Protein AF-A0A0J1HJQ4-F1 (afdb_monomer_lite)

Organism: Bacillus anthracis (NCBI:txid1392)

pLDDT: mean 76.95, std 11.11, range [44.56, 94.12]

Foldseek 3Di:
DDPDDDDDDDDPVVVVVLVQVQVQQVHDSVRVVVCVVVVHDGDDGDDDDPPPPPQDPVNLVVLVVLVVCVVDCAPDNVDPPVSVVSNVVSCVVNVVPD

Radius of gyration: 20.21 Å; chains: 1; bounding box: 55×32×47 Å

Sequence (98 aa):
MVKKSVKFYVSEKEMERLKVLAEMRFMTIPGYVKLTALGVQVRQPKEIFLNDLNLEEEDKSVLKEILERKQGNGYISYDRGFNERLEQLAIRLLGEEE

Structure (mmCIF, N/CA/C/O backbone):
data_AF-A0A0J1HJQ4-F1
#
_entry.id   AF-A0A0J1HJQ4-F1
#
loop_
_atom_site.group_PDB
_atom_site.id
_atom_site.type_symbol
_atom_site.label_atom_id
_atom_site.label_alt_id
_atom_site.label_comp_id
_atom_site.label_asym_id
_atom_site.label_entity_id
_atom_site.label_seq_id
_atom_site.pdbx_PDB_ins_code
_atom_site.Cartn_x
_atom_site.Cartn_y
_atom_site.Cartn_z
_atom_site.occupancy
_atom_site.B_iso_or_equiv
_atom_site.auth_seq_id
_atom_site.auth_comp_id
_atom_site.auth_asym_id
_atom_site.auth_atom_id
_atom_site.pdbx_PDB_model_num
ATOM 1 N N . MET A 1 1 ? 32.118 -12.561 -21.028 1.00 48.97 1 MET A N 1
ATOM 2 C CA . MET A 1 1 ? 30.709 -12.142 -21.219 1.00 48.97 1 MET A CA 1
ATOM 3 C C . MET A 1 1 ? 30.586 -10.659 -20.901 1.00 48.97 1 MET A C 1
ATOM 5 O O . MET A 1 1 ? 30.899 -10.273 -19.783 1.00 48.97 1 MET A O 1
ATOM 9 N N . VAL A 1 2 ? 30.178 -9.826 -21.861 1.00 59.28 2 VAL A N 1
ATOM 10 C CA . VAL A 1 2 ? 29.947 -8.391 -21.616 1.00 59.28 2 VAL A CA 1
ATOM 11 C C . VAL A 1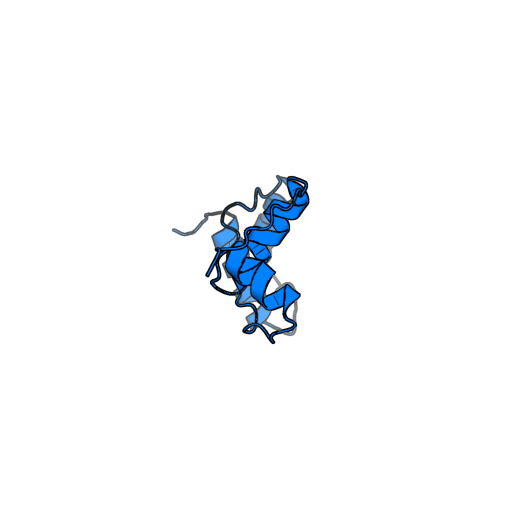 2 ? 28.652 -8.243 -20.816 1.00 59.28 2 VAL A C 1
ATOM 13 O O . VAL A 1 2 ? 27.602 -8.711 -21.258 1.00 59.28 2 VAL A O 1
ATOM 16 N N . LYS A 1 3 ? 28.715 -7.626 -19.630 1.00 70.44 3 LYS A N 1
ATOM 17 C CA . LYS A 1 3 ? 27.522 -7.295 -18.839 1.00 70.44 3 LYS A CA 1
ATOM 18 C C . LYS A 1 3 ? 26.719 -6.235 -19.601 1.00 70.44 3 LYS A C 1
ATOM 20 O O . LYS A 1 3 ? 27.070 -5.060 -19.577 1.00 70.44 3 LYS A O 1
ATOM 25 N N . LYS A 1 4 ? 25.661 -6.650 -20.305 1.00 80.62 4 LYS A N 1
ATOM 26 C CA . LYS A 1 4 ? 24.710 -5.722 -20.931 1.00 80.62 4 LYS A CA 1
ATOM 27 C C . LYS A 1 4 ? 23.912 -5.024 -19.826 1.00 80.62 4 LYS A C 1
ATOM 29 O O . LYS A 1 4 ? 23.318 -5.696 -18.987 1.00 80.62 4 LYS A O 1
ATOM 34 N N . SER A 1 5 ? 23.926 -3.694 -19.822 1.00 82.12 5 SER A N 1
ATOM 35 C CA . SER A 1 5 ? 23.098 -2.866 -18.942 1.00 82.12 5 SER A CA 1
ATOM 36 C C . SER A 1 5 ? 22.064 -2.124 -19.782 1.00 82.12 5 SER A C 1
ATOM 38 O O . SER A 1 5 ? 22.353 -1.714 -20.905 1.00 82.12 5 SER A O 1
ATOM 40 N N . VAL A 1 6 ? 20.849 -1.995 -19.255 1.00 83.06 6 VAL A N 1
ATOM 41 C CA . VAL A 1 6 ? 19.743 -1.267 -19.886 1.00 83.06 6 VAL A CA 1
ATOM 42 C C . VAL A 1 6 ? 19.337 -0.161 -18.925 1.00 83.06 6 VAL A C 1
ATOM 44 O O . VAL A 1 6 ? 19.165 -0.420 -17.733 1.00 83.06 6 VAL A O 1
ATOM 47 N N . LYS A 1 7 ? 19.233 1.069 -19.428 1.00 87.69 7 LYS A N 1
ATOM 48 C CA . LYS A 1 7 ? 18.778 2.228 -18.657 1.00 87.69 7 LYS A CA 1
ATOM 49 C C . LYS A 1 7 ? 17.335 2.528 -19.042 1.00 87.69 7 LYS A C 1
ATOM 51 O O . LYS A 1 7 ? 17.037 2.625 -20.229 1.00 87.69 7 LYS A O 1
ATOM 56 N N . PHE A 1 8 ? 16.471 2.671 -18.045 1.00 85.69 8 PHE A N 1
ATOM 57 C CA . PHE A 1 8 ? 15.084 3.084 -18.225 1.00 85.69 8 PHE A CA 1
ATOM 58 C C . PHE A 1 8 ? 14.921 4.510 -17.713 1.00 85.69 8 PHE A C 1
ATOM 60 O O . PHE A 1 8 ? 15.496 4.865 -16.685 1.00 85.69 8 PHE A O 1
ATOM 67 N N . TYR A 1 9 ? 14.130 5.298 -18.430 1.00 89.31 9 TYR A N 1
ATOM 68 C CA . TYR A 1 9 ? 13.666 6.600 -17.975 1.00 89.31 9 TYR A CA 1
ATOM 69 C C . TYR A 1 9 ? 12.214 6.426 -17.548 1.00 89.31 9 TYR A C 1
ATOM 71 O O . TYR A 1 9 ? 11.399 5.938 -18.325 1.00 89.31 9 TYR A O 1
ATOM 79 N N . VAL A 1 10 ? 11.929 6.766 -16.299 1.00 89.25 10 VAL A N 1
ATOM 80 C CA . VAL A 1 10 ? 10.608 6.663 -15.675 1.00 89.25 10 VAL A CA 1
ATOM 81 C C . VAL A 1 10 ? 10.336 7.961 -14.937 1.00 89.25 10 VAL A C 1
ATOM 83 O O . VAL A 1 10 ? 11.261 8.580 -14.407 1.00 89.25 10 VAL A O 1
ATOM 86 N N . SER A 1 11 ? 9.076 8.377 -14.920 1.00 94.12 11 SER A N 1
ATOM 87 C CA . SER A 1 11 ? 8.624 9.494 -14.092 1.00 94.12 11 SER A CA 1
ATOM 88 C C . SER A 1 11 ? 8.706 9.149 -12.600 1.00 94.12 11 SER A C 1
ATOM 90 O O . SER A 1 11 ? 8.759 7.977 -12.218 1.00 94.12 11 SER A O 1
ATOM 92 N N . GLU A 1 12 ? 8.678 10.164 -11.735 1.00 90.00 12 GLU A N 1
ATOM 93 C CA . GLU A 1 12 ? 8.712 9.975 -10.275 1.00 90.00 12 GLU A CA 1
ATOM 94 C C . GLU A 1 12 ? 7.554 9.093 -9.789 1.00 90.00 12 GLU A C 1
ATOM 96 O O . GLU A 1 12 ? 7.770 8.104 -9.089 1.00 90.00 12 GLU A O 1
ATOM 101 N N . LYS A 1 13 ? 6.341 9.360 -10.285 1.00 87.56 13 LYS A N 1
ATOM 102 C CA . LYS A 1 13 ? 5.137 8.577 -9.974 1.00 87.56 13 LYS A CA 1
ATOM 103 C C . LYS A 1 13 ? 5.251 7.109 -10.400 1.00 87.56 13 LYS A C 1
ATOM 105 O O . LYS A 1 13 ? 4.741 6.213 -9.729 1.00 87.56 13 LYS A O 1
ATOM 110 N N . GLU A 1 14 ? 5.894 6.833 -11.532 1.00 87.12 14 GLU A N 1
ATOM 111 C CA . GLU A 1 14 ? 6.141 5.459 -11.987 1.00 87.12 14 GLU A CA 1
ATOM 112 C C . GLU A 1 14 ? 7.204 4.764 -11.135 1.00 87.12 14 GLU A C 1
ATOM 114 O O . GLU A 1 14 ? 7.070 3.575 -10.836 1.00 87.12 14 GLU A O 1
ATOM 119 N N . MET A 1 15 ? 8.229 5.500 -10.701 1.00 89.31 15 MET A N 1
ATOM 120 C CA . MET A 1 15 ? 9.264 4.987 -9.809 1.00 89.31 15 MET A CA 1
ATOM 121 C C . MET A 1 15 ? 8.695 4.614 -8.434 1.00 89.31 15 MET A C 1
ATOM 123 O O . MET A 1 15 ? 9.034 3.558 -7.901 1.00 89.31 15 MET A O 1
ATOM 127 N N . GLU A 1 16 ? 7.799 5.423 -7.872 1.00 88.81 16 GLU A N 1
ATOM 128 C CA . GLU A 1 16 ? 7.094 5.113 -6.620 1.00 88.81 16 GLU A CA 1
ATOM 129 C C . GLU A 1 16 ? 6.237 3.854 -6.742 1.00 88.81 16 GLU A C 1
ATOM 131 O O . GLU A 1 16 ? 6.343 2.940 -5.924 1.00 88.81 16 GLU A O 1
ATOM 136 N N . ARG A 1 17 ? 5.455 3.741 -7.821 1.00 88.12 17 ARG A N 1
ATOM 137 C CA . ARG A 1 17 ? 4.676 2.527 -8.106 1.00 88.12 17 ARG A CA 1
ATOM 138 C C . ARG A 1 17 ? 5.570 1.293 -8.213 1.00 88.12 17 ARG A C 1
ATOM 140 O O . ARG A 1 17 ? 5.223 0.234 -7.694 1.00 88.12 17 ARG A O 1
ATOM 147 N N . LEU A 1 18 ? 6.726 1.414 -8.866 1.00 89.06 18 LEU A N 1
ATOM 148 C CA . LEU A 1 18 ? 7.700 0.327 -8.979 1.00 89.06 18 LEU A CA 1
ATOM 149 C C . LEU A 1 18 ? 8.304 -0.067 -7.629 1.00 89.06 18 LEU A C 1
ATOM 151 O O . LEU A 1 18 ? 8.488 -1.262 -7.397 1.00 89.06 18 LEU A O 1
ATOM 155 N N . LYS A 1 19 ? 8.587 0.900 -6.747 1.00 88.94 19 LYS A N 1
ATOM 156 C CA . LYS A 1 19 ? 9.047 0.635 -5.374 1.00 88.94 19 LYS A CA 1
ATOM 157 C C . LYS A 1 19 ? 8.026 -0.207 -4.617 1.00 88.94 19 LYS A C 1
ATOM 159 O O . LYS A 1 19 ? 8.367 -1.306 -4.192 1.00 88.94 19 LYS A O 1
ATOM 164 N N . VAL A 1 20 ? 6.770 0.239 -4.580 1.00 86.69 20 VAL A N 1
ATOM 165 C CA . VAL A 1 20 ? 5.660 -0.473 -3.925 1.00 86.69 20 VAL A CA 1
ATOM 166 C C . VAL A 1 20 ? 5.532 -1.899 -4.465 1.00 86.69 20 VAL A C 1
ATOM 168 O O . VAL A 1 20 ? 5.527 -2.866 -3.709 1.00 86.69 20 VAL A O 1
ATOM 171 N N . LEU A 1 21 ? 5.500 -2.068 -5.790 1.00 86.62 21 LEU A N 1
ATOM 172 C CA . LEU A 1 21 ? 5.342 -3.387 -6.410 1.00 86.62 21 LEU A CA 1
ATOM 173 C C . LEU A 1 21 ? 6.503 -4.346 -6.117 1.00 86.62 21 LEU A C 1
ATOM 175 O O . LEU A 1 21 ? 6.276 -5.559 -6.023 1.00 86.62 21 LEU A O 1
ATOM 179 N N . ALA A 1 22 ? 7.724 -3.821 -6.009 1.00 87.62 22 ALA A N 1
ATOM 180 C CA . ALA A 1 22 ? 8.910 -4.592 -5.666 1.00 87.62 22 ALA A CA 1
ATOM 181 C C . ALA A 1 22 ? 8.923 -4.964 -4.172 1.00 87.62 22 ALA A C 1
ATOM 183 O O . ALA A 1 22 ? 9.178 -6.124 -3.837 1.00 87.62 22 ALA A O 1
ATOM 184 N N . GLU A 1 23 ? 8.562 -4.028 -3.292 1.00 86.25 23 GLU A N 1
ATOM 185 C CA . GLU A 1 23 ? 8.445 -4.231 -1.843 1.00 86.25 23 GLU A CA 1
ATOM 186 C C . GLU A 1 23 ? 7.388 -5.275 -1.491 1.00 86.25 23 GLU A C 1
ATOM 188 O O . GLU A 1 23 ? 7.691 -6.213 -0.754 1.00 86.25 23 GLU A O 1
ATOM 193 N N . MET A 1 24 ? 6.204 -5.217 -2.117 1.00 82.56 24 MET A N 1
ATOM 194 C CA . MET A 1 24 ? 5.146 -6.232 -1.962 1.00 82.56 24 MET A CA 1
ATOM 195 C C . MET A 1 24 ? 5.637 -7.660 -2.224 1.00 82.56 24 MET A C 1
ATOM 197 O O . MET A 1 24 ? 5.047 -8.633 -1.754 1.00 82.56 24 MET A O 1
ATOM 201 N N . ARG A 1 25 ? 6.705 -7.809 -3.011 1.00 83.56 25 ARG A N 1
ATOM 202 C CA . ARG A 1 25 ? 7.269 -9.097 -3.426 1.00 83.56 25 ARG A CA 1
ATOM 203 C C . ARG A 1 25 ? 8.605 -9.404 -2.753 1.00 83.56 25 ARG A C 1
ATOM 205 O O . ARG A 1 25 ? 9.194 -10.439 -3.064 1.00 83.56 25 ARG A O 1
ATOM 212 N N . PHE A 1 26 ? 9.061 -8.562 -1.820 1.00 82.44 26 PHE A N 1
ATOM 213 C CA . PHE A 1 26 ? 10.369 -8.647 -1.157 1.00 82.44 26 PHE A CA 1
ATOM 214 C C . PHE A 1 26 ? 11.523 -8.703 -2.164 1.00 82.44 26 PHE A C 1
ATOM 216 O O . PHE A 1 26 ? 12.435 -9.526 -2.060 1.00 82.44 26 PHE A O 1
ATOM 223 N N . MET A 1 27 ? 11.456 -7.853 -3.186 1.00 86.06 27 MET A N 1
ATOM 224 C CA . MET A 1 27 ? 12.438 -7.784 -4.262 1.00 86.06 27 MET A CA 1
ATOM 225 C C . MET A 1 27 ? 12.998 -6.374 -4.413 1.00 86.06 27 MET A C 1
ATOM 227 O O . MET A 1 27 ? 12.369 -5.388 -4.051 1.00 86.06 27 MET A O 1
ATOM 231 N N . THR A 1 28 ? 14.175 -6.269 -5.028 1.00 89.69 28 THR A N 1
ATOM 232 C CA . THR A 1 28 ? 14.686 -4.982 -5.510 1.00 89.69 28 THR A CA 1
ATOM 233 C C . THR A 1 28 ? 13.983 -4.584 -6.810 1.00 89.69 28 THR A C 1
ATOM 235 O O . THR A 1 28 ? 13.585 -5.455 -7.588 1.00 89.69 28 THR A O 1
ATOM 238 N N . ILE A 1 29 ? 13.890 -3.280 -7.099 1.00 89.25 29 ILE A N 1
ATOM 239 C CA . ILE A 1 29 ? 13.288 -2.775 -8.349 1.00 89.25 29 ILE A CA 1
ATOM 240 C C . ILE A 1 29 ? 13.908 -3.442 -9.592 1.00 89.25 29 ILE A C 1
ATOM 242 O O . ILE A 1 29 ? 13.151 -3.966 -10.411 1.00 89.25 29 ILE A O 1
ATOM 246 N N . PRO A 1 30 ? 15.251 -3.538 -9.745 1.00 89.75 30 PRO A N 1
ATOM 247 C CA . PRO A 1 30 ? 15.832 -4.200 -10.914 1.00 89.75 30 PRO A CA 1
ATOM 248 C C . PRO A 1 30 ? 15.477 -5.689 -10.998 1.00 89.75 30 PRO A C 1
ATOM 250 O O . PRO A 1 30 ? 15.284 -6.215 -12.093 1.00 89.75 30 PRO A O 1
ATOM 253 N N . GLY A 1 31 ? 15.376 -6.374 -9.853 1.00 88.44 31 GLY A N 1
ATOM 254 C CA . GLY A 1 31 ? 14.974 -7.778 -9.793 1.00 88.44 31 GLY A CA 1
ATOM 255 C C . GLY A 1 31 ? 13.525 -7.975 -10.229 1.00 88.44 31 GLY A C 1
ATOM 256 O O . GLY A 1 31 ? 13.247 -8.831 -11.068 1.00 88.44 31 GLY A O 1
ATOM 257 N N . TYR A 1 32 ? 12.623 -7.140 -9.713 1.00 88.88 32 TYR A N 1
ATOM 258 C CA . TYR A 1 32 ? 11.209 -7.150 -10.070 1.00 88.88 32 TYR A CA 1
ATOM 259 C C . TYR A 1 32 ? 10.997 -6.866 -11.563 1.00 88.88 32 TYR A C 1
ATOM 261 O O . TYR A 1 32 ? 10.342 -7.650 -12.250 1.00 88.88 32 TYR A O 1
ATOM 269 N N . VAL A 1 33 ? 11.616 -5.805 -12.095 1.00 88.94 33 VAL A N 1
ATOM 270 C CA . VAL A 1 33 ? 11.521 -5.435 -13.519 1.00 88.94 33 VAL A CA 1
ATOM 271 C C . VAL A 1 33 ? 12.055 -6.552 -14.412 1.00 88.94 33 VAL A C 1
ATOM 273 O O . VAL A 1 33 ? 11.413 -6.911 -15.396 1.00 88.94 33 VAL A O 1
ATOM 276 N N . LYS A 1 34 ? 13.195 -7.157 -14.052 1.00 88.69 34 LYS A N 1
ATOM 277 C CA . LYS A 1 34 ? 13.784 -8.257 -14.822 1.00 88.69 34 LYS A CA 1
ATOM 278 C C . LYS A 1 34 ? 12.868 -9.479 -14.876 1.00 88.69 34 LYS A C 1
ATOM 280 O O . LYS A 1 34 ? 12.673 -10.025 -15.955 1.00 88.69 34 LYS A O 1
ATOM 285 N N . LEU A 1 35 ? 12.323 -9.923 -13.742 1.00 87.38 35 LEU A N 1
ATOM 286 C CA . LEU A 1 35 ? 11.436 -11.093 -13.715 1.00 87.38 35 LEU A CA 1
ATOM 287 C C . LEU A 1 35 ? 10.122 -10.833 -14.453 1.00 87.38 35 LEU A C 1
ATOM 289 O O . LEU A 1 35 ? 9.666 -11.697 -15.198 1.00 87.38 35 LEU A O 1
ATOM 293 N N . THR A 1 36 ? 9.571 -9.628 -14.298 1.00 84.94 36 THR A N 1
ATOM 294 C CA . THR A 1 36 ? 8.345 -9.208 -14.985 1.00 84.94 36 THR A CA 1
ATOM 295 C C . THR A 1 36 ? 8.549 -9.176 -16.500 1.00 84.94 36 THR A C 1
ATOM 297 O O . THR A 1 36 ? 7.743 -9.733 -17.237 1.00 84.94 36 THR A O 1
ATOM 300 N N . ALA A 1 37 ? 9.663 -8.610 -16.978 1.00 85.38 37 ALA A N 1
ATOM 301 C CA . ALA A 1 37 ? 9.997 -8.574 -18.404 1.00 85.38 37 ALA A CA 1
ATOM 302 C C . ALA A 1 37 ? 10.231 -9.970 -19.010 1.00 85.38 37 ALA A C 1
ATOM 304 O O . ALA A 1 37 ? 10.009 -10.172 -20.199 1.00 85.38 37 ALA A O 1
ATOM 305 N N . LEU A 1 38 ? 10.672 -10.933 -18.196 1.00 86.44 38 LEU A N 1
ATOM 306 C CA . LEU A 1 38 ? 10.849 -12.330 -18.598 1.00 86.44 38 LEU A CA 1
ATOM 307 C C . LEU A 1 38 ? 9.554 -13.158 -18.505 1.00 86.44 38 LEU A C 1
ATOM 309 O O . LEU A 1 38 ? 9.589 -14.349 -18.802 1.00 86.44 38 LEU A O 1
ATOM 313 N N . GLY A 1 39 ? 8.433 -12.565 -18.075 1.00 81.25 39 GLY A N 1
ATOM 314 C CA . GLY A 1 39 ? 7.159 -13.269 -17.903 1.00 81.25 39 GLY A CA 1
ATOM 315 C C . GLY A 1 39 ? 7.181 -14.330 -16.798 1.00 81.25 39 GLY A C 1
ATOM 316 O O . GLY A 1 39 ? 6.338 -15.224 -16.785 1.00 81.25 39 GLY A O 1
ATOM 317 N N . VAL A 1 40 ? 8.150 -14.267 -15.879 1.00 82.81 40 VAL A N 1
ATOM 318 C CA . VAL A 1 40 ? 8.258 -15.229 -14.778 1.00 82.81 40 VAL A CA 1
ATOM 319 C C . VAL A 1 40 ? 7.155 -14.940 -13.770 1.00 82.81 40 VAL A C 1
ATOM 321 O O . VAL A 1 40 ? 6.993 -13.801 -13.332 1.00 82.81 40 VAL A O 1
ATOM 324 N N . GLN A 1 41 ? 6.421 -15.978 -13.364 1.00 71.94 41 GLN A N 1
ATOM 325 C CA . GLN A 1 41 ? 5.409 -15.859 -12.322 1.00 71.94 41 GLN A CA 1
ATOM 326 C C . GLN A 1 41 ? 6.083 -15.459 -11.005 1.00 71.94 41 GLN A C 1
ATOM 328 O O . GLN A 1 41 ? 6.760 -16.256 -10.351 1.00 71.94 41 GLN A O 1
ATOM 333 N N . VAL A 1 42 ? 5.944 -14.187 -10.641 1.00 70.19 42 VAL A N 1
ATOM 334 C CA . VAL A 1 42 ? 6.512 -13.660 -9.402 1.00 70.19 42 VAL A CA 1
ATOM 335 C C . VAL A 1 42 ? 5.663 -14.137 -8.224 1.00 70.19 42 VAL A C 1
ATOM 337 O O . VAL A 1 42 ? 4.461 -14.371 -8.367 1.00 70.19 42 VAL A O 1
ATOM 340 N N . ARG A 1 43 ? 6.295 -14.302 -7.055 1.00 70.00 43 ARG A N 1
ATOM 341 C CA . ARG A 1 43 ? 5.614 -14.664 -5.803 1.00 70.00 43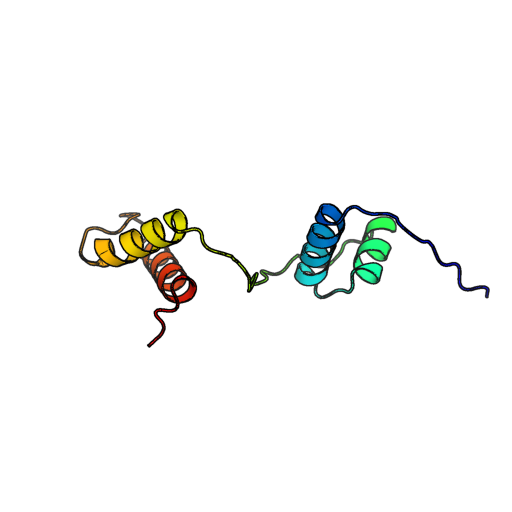 ARG A CA 1
ATOM 342 C C . ARG A 1 43 ? 4.391 -13.774 -5.567 1.00 70.00 43 ARG A C 1
ATOM 344 O O . ARG A 1 43 ? 4.377 -12.610 -5.976 1.00 70.00 43 ARG A O 1
ATOM 351 N N . GLN A 1 44 ? 3.389 -14.334 -4.888 1.00 73.31 44 GLN A N 1
ATOM 352 C CA . GLN A 1 44 ? 2.202 -13.579 -4.508 1.00 73.31 44 GLN A CA 1
ATOM 353 C C . GLN A 1 44 ? 2.605 -12.333 -3.704 1.00 73.31 44 GLN A C 1
ATOM 355 O O . GLN A 1 44 ? 3.517 -12.421 -2.871 1.00 73.31 44 GLN A O 1
ATOM 360 N N . PRO A 1 45 ? 1.970 -11.181 -3.975 1.00 73.94 45 PRO A N 1
ATOM 361 C CA . PRO A 1 45 ? 2.192 -9.982 -3.189 1.00 73.94 45 PRO A CA 1
ATOM 362 C C . PRO A 1 45 ? 1.799 -10.261 -1.737 1.00 73.94 45 PRO A C 1
ATOM 364 O O . PRO A 1 45 ? 0.751 -10.856 -1.488 1.00 73.94 45 PRO A O 1
ATOM 367 N N . LYS A 1 46 ? 2.636 -9.850 -0.787 1.00 72.69 46 LYS A N 1
ATOM 368 C CA . LYS A 1 46 ? 2.230 -9.782 0.617 1.00 72.69 46 LYS A CA 1
ATOM 369 C C . LYS A 1 46 ? 1.740 -8.377 0.930 1.00 72.69 46 LYS A C 1
ATOM 371 O O . LYS A 1 46 ? 2.126 -7.417 0.262 1.00 72.69 46 LYS A O 1
ATOM 376 N N . GLU A 1 47 ? 0.910 -8.284 1.958 1.00 71.38 47 GLU A N 1
ATOM 377 C CA . GLU A 1 47 ? 0.552 -7.009 2.565 1.00 71.38 47 GLU A CA 1
ATOM 378 C C . GLU A 1 47 ? 1.828 -6.293 3.014 1.00 71.38 47 GLU A C 1
ATOM 380 O O . GLU A 1 47 ? 2.686 -6.878 3.683 1.00 71.38 47 GLU A O 1
ATOM 385 N N . ILE A 1 48 ? 1.967 -5.041 2.586 1.00 65.81 48 ILE A N 1
ATOM 386 C CA . ILE A 1 48 ? 3.011 -4.136 3.053 1.00 65.81 48 ILE A CA 1
ATOM 387 C C . ILE A 1 48 ? 2.338 -2.969 3.756 1.00 65.81 48 ILE A C 1
ATOM 389 O O . ILE A 1 48 ? 1.296 -2.483 3.314 1.00 65.81 48 ILE A O 1
ATOM 393 N N . PHE A 1 49 ? 2.940 -2.534 4.855 1.00 61.09 49 PHE A N 1
ATOM 394 C CA . PHE A 1 49 ? 2.515 -1.343 5.569 1.00 61.09 49 PHE A CA 1
ATOM 395 C C . PHE A 1 49 ? 3.217 -0.149 4.929 1.00 61.09 49 PHE A C 1
ATOM 397 O O . PHE A 1 49 ? 4.444 -0.055 4.954 1.00 61.09 49 PHE A O 1
ATOM 404 N N . LEU A 1 50 ? 2.441 0.730 4.298 1.00 62.94 50 LEU A N 1
ATOM 405 C CA . LEU A 1 50 ? 2.946 2.014 3.829 1.00 62.94 50 LEU A CA 1
ATOM 406 C C . LEU A 1 50 ? 3.068 2.910 5.064 1.00 62.94 50 LEU A C 1
ATOM 408 O O . LEU A 1 50 ? 2.071 3.440 5.542 1.00 62.94 50 LEU A O 1
ATOM 412 N N . ASN A 1 51 ? 4.281 3.013 5.609 1.00 56.09 51 ASN A N 1
ATOM 413 C CA . ASN A 1 51 ? 4.550 3.750 6.849 1.00 56.09 51 ASN A CA 1
ATOM 414 C C . ASN A 1 51 ? 4.264 5.262 6.745 1.00 56.09 51 ASN A C 1
ATOM 416 O O . ASN A 1 51 ? 4.137 5.910 7.776 1.00 56.09 51 ASN A O 1
ATOM 420 N N . ASP A 1 52 ? 4.102 5.797 5.529 1.00 58.91 52 ASP A N 1
ATOM 421 C CA . ASP A 1 52 ? 3.874 7.222 5.261 1.00 58.91 52 ASP A CA 1
ATOM 422 C C . ASP A 1 52 ? 2.491 7.484 4.640 1.00 58.91 52 ASP A C 1
ATOM 424 O O . ASP A 1 52 ? 2.350 8.220 3.660 1.00 58.91 52 ASP A O 1
ATOM 428 N N . LEU A 1 53 ? 1.436 6.870 5.183 1.00 61.53 53 LEU A N 1
ATOM 429 C CA . LEU A 1 53 ? 0.089 7.383 4.939 1.00 61.53 53 LEU A CA 1
ATOM 430 C C . LEU A 1 53 ? -0.034 8.732 5.660 1.00 61.53 53 LEU A C 1
ATOM 432 O O . LEU A 1 53 ? -0.336 8.789 6.850 1.00 61.53 53 LEU A O 1
ATOM 436 N N . ASN A 1 54 ? 0.223 9.825 4.937 1.00 63.38 54 ASN A N 1
ATOM 437 C CA . ASN A 1 54 ? -0.169 11.164 5.369 1.00 63.38 54 ASN A CA 1
ATOM 438 C C . ASN A 1 54 ? -1.696 11.225 5.372 1.00 63.38 54 ASN A C 1
ATOM 440 O O . ASN A 1 54 ? -2.308 11.578 4.370 1.00 63.38 54 ASN A O 1
ATOM 444 N N . LEU A 1 55 ? -2.294 10.826 6.492 1.00 71.44 55 LEU A N 1
ATOM 445 C CA . LEU A 1 55 ? -3.727 10.948 6.715 1.00 71.44 55 LEU A CA 1
ATOM 446 C C . LEU A 1 55 ? -4.091 12.430 6.691 1.00 71.44 55 LEU A C 1
ATOM 448 O O . LEU A 1 55 ? -3.564 13.216 7.495 1.00 71.44 55 LEU A O 1
ATOM 452 N N . GLU A 1 56 ? -4.987 12.797 5.784 1.00 79.19 56 GLU A N 1
ATOM 453 C CA . GLU A 1 56 ? -5.559 14.135 5.746 1.00 79.19 56 GLU A CA 1
ATOM 454 C C . GLU A 1 56 ? -6.438 14.357 6.991 1.00 79.19 56 GLU A C 1
ATOM 456 O O . GLU A 1 56 ? -6.762 13.429 7.741 1.00 79.19 56 GLU A O 1
ATOM 461 N N . GLU A 1 57 ? -6.806 15.608 7.276 1.00 74.94 57 GLU A N 1
ATOM 462 C CA . GLU A 1 57 ? -7.658 15.902 8.439 1.00 74.94 57 GLU A CA 1
ATOM 463 C C . GLU A 1 57 ? -9.032 15.225 8.333 1.00 74.94 57 GLU A C 1
ATOM 465 O O . GLU A 1 57 ? -9.579 14.778 9.343 1.00 74.94 57 GLU A O 1
ATOM 470 N N . GLU A 1 58 ? -9.544 15.078 7.109 1.00 78.12 58 GLU A N 1
ATOM 471 C CA . GLU A 1 58 ? -10.780 14.351 6.813 1.00 78.12 58 GLU A CA 1
ATOM 472 C C . GLU A 1 58 ? -10.653 12.862 7.170 1.00 78.12 58 GLU A C 1
ATOM 474 O O . GLU A 1 58 ? -11.521 12.320 7.858 1.00 78.12 58 GLU A O 1
ATOM 479 N N . ASP A 1 59 ? -9.533 12.222 6.816 1.00 78.94 59 ASP A N 1
ATOM 480 C CA . ASP A 1 59 ? -9.268 10.822 7.163 1.00 78.94 59 ASP A CA 1
ATOM 481 C C . ASP A 1 59 ? -9.223 10.631 8.684 1.00 78.94 59 ASP A C 1
ATOM 483 O O . ASP A 1 59 ? -9.846 9.722 9.235 1.00 78.94 59 ASP A O 1
ATOM 487 N N . LYS A 1 60 ? -8.533 11.530 9.397 1.00 79.62 60 LYS A N 1
ATOM 488 C CA . LYS A 1 60 ? -8.455 11.501 10.867 1.00 79.62 60 LYS A CA 1
ATOM 489 C C . LYS A 1 60 ? -9.819 11.714 11.518 1.00 79.62 60 LYS A C 1
ATOM 491 O O . LYS A 1 60 ? -10.089 11.104 12.550 1.00 79.62 60 LYS A O 1
ATOM 496 N N . SER A 1 61 ? -10.673 12.556 10.935 1.00 81.88 61 SER A N 1
ATOM 497 C CA . SER A 1 61 ? -12.045 12.770 11.409 1.00 81.88 61 SER A CA 1
ATOM 498 C C . SER A 1 61 ? -12.865 11.486 11.328 1.00 81.88 61 SER A C 1
ATOM 500 O O . SER A 1 61 ? -13.518 11.115 12.301 1.00 81.88 61 SER A O 1
ATOM 502 N N . VAL A 1 62 ? -12.788 10.771 10.203 1.00 82.50 62 VAL A N 1
ATOM 503 C CA . VAL A 1 62 ? -13.494 9.495 10.025 1.00 82.50 62 VAL A CA 1
ATOM 504 C C . VAL A 1 62 ? -12.973 8.441 11.000 1.00 82.50 62 VAL A C 1
ATOM 506 O O . VAL A 1 62 ? -13.763 7.736 11.623 1.00 82.50 62 VAL A O 1
ATOM 509 N N . LEU A 1 63 ? -11.654 8.342 11.190 1.00 82.56 63 LEU A N 1
ATOM 510 C CA . LEU A 1 63 ? -11.074 7.396 12.150 1.00 82.56 63 LEU A CA 1
ATOM 511 C C . LEU A 1 63 ? -11.509 7.692 13.594 1.00 82.56 63 LEU A C 1
ATOM 513 O O . LEU A 1 63 ? -11.786 6.762 14.347 1.00 82.56 63 LEU A O 1
ATOM 517 N N . LYS A 1 64 ? -11.633 8.968 13.976 1.00 81.88 64 LYS A N 1
ATOM 518 C CA . LYS A 1 64 ? -12.152 9.361 15.296 1.00 81.88 64 LYS A CA 1
ATOM 519 C C . LYS A 1 64 ? -13.627 9.030 15.456 1.00 81.88 64 LYS A C 1
ATOM 521 O O . LYS A 1 64 ? -14.009 8.449 16.466 1.00 81.88 64 LYS A O 1
ATOM 526 N N . GLU A 1 65 ? -14.439 9.307 14.441 1.00 81.81 65 GLU A N 1
ATOM 527 C CA . GLU A 1 65 ? -15.846 8.904 14.419 1.00 81.81 65 GLU A CA 1
ATOM 528 C C . GLU A 1 65 ? -15.984 7.379 14.568 1.00 81.81 65 GLU A C 1
ATOM 530 O 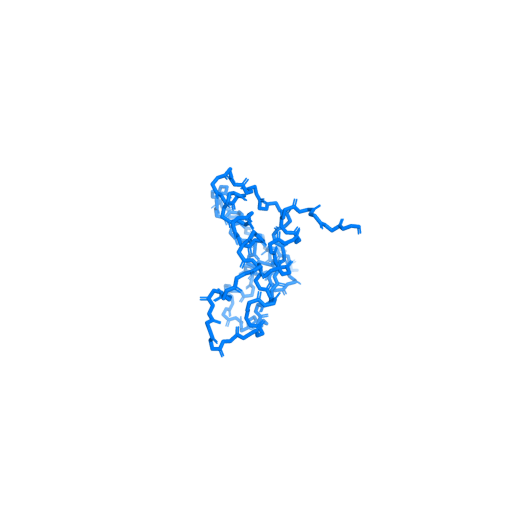O . GLU A 1 65 ? -16.883 6.902 15.266 1.00 81.81 65 GLU A O 1
ATOM 535 N N . ILE A 1 66 ? -15.047 6.618 13.980 1.00 80.12 66 ILE A N 1
ATOM 536 C CA . ILE A 1 66 ? -14.984 5.161 14.119 1.00 80.12 66 ILE A CA 1
ATOM 537 C C . ILE A 1 66 ? -14.779 4.735 15.590 1.00 80.12 66 ILE A C 1
ATOM 539 O O . ILE A 1 66 ? -15.392 3.771 16.063 1.00 80.12 66 ILE A O 1
ATOM 543 N N . LEU A 1 67 ? -13.948 5.458 16.338 1.00 76.75 67 LEU A N 1
ATOM 544 C CA . LEU A 1 67 ? -13.702 5.183 17.756 1.00 76.75 67 LEU A CA 1
ATOM 545 C C . LEU A 1 67 ? -14.844 5.673 18.656 1.00 76.75 67 LEU A C 1
ATOM 547 O O . LEU A 1 67 ? -15.200 4.992 19.616 1.00 76.75 67 LEU A O 1
ATOM 551 N N . GLU A 1 68 ? -15.469 6.803 18.335 1.00 76.75 68 GLU A N 1
ATOM 552 C CA . GLU A 1 68 ? -16.554 7.382 19.133 1.00 76.75 68 GLU A CA 1
ATOM 553 C C . GLU A 1 68 ? -17.831 6.531 19.099 1.00 76.75 68 GLU A C 1
ATOM 555 O O . GLU A 1 68 ? -18.460 6.314 20.140 1.00 76.75 68 GLU A O 1
ATOM 560 N N . ARG A 1 69 ? -18.210 5.965 17.941 1.00 71.00 69 ARG A N 1
ATOM 561 C CA . ARG A 1 69 ? -19.426 5.122 17.868 1.00 71.00 69 ARG A CA 1
ATOM 562 C C . ARG A 1 69 ? -19.226 3.703 18.398 1.00 71.00 69 ARG A C 1
ATOM 564 O O . ARG A 1 69 ? -20.190 2.938 18.424 1.00 71.00 69 ARG A O 1
ATOM 571 N N . LYS A 1 70 ? -18.035 3.358 18.903 1.00 61.38 70 LYS A N 1
ATOM 572 C CA . LYS A 1 70 ? -17.769 2.106 19.637 1.00 61.38 70 LYS A CA 1
ATOM 573 C C . LYS A 1 70 ? -18.731 1.888 20.814 1.00 61.38 70 LYS A C 1
ATOM 575 O O . LYS A 1 70 ? -18.979 0.755 21.212 1.00 61.38 70 LYS A O 1
ATOM 580 N N . GLN A 1 71 ? -19.297 2.966 21.362 1.00 57.56 71 GLN A N 1
ATOM 581 C CA . GLN A 1 71 ? -20.272 2.905 22.456 1.00 57.56 71 GLN A CA 1
ATOM 582 C C . GLN A 1 71 ? -21.718 2.589 22.001 1.00 57.56 71 GLN A C 1
ATOM 584 O O . GLN A 1 71 ? -22.606 2.490 22.846 1.00 57.56 71 GLN A O 1
ATOM 589 N N . GLY A 1 72 ? -21.974 2.425 20.695 1.00 62.16 72 GLY A N 1
ATOM 590 C CA . GLY A 1 72 ? -23.302 2.165 20.119 1.00 62.16 72 GLY A CA 1
ATOM 591 C C . GLY A 1 72 ? -23.454 0.801 19.425 1.00 62.16 72 GLY A C 1
ATOM 592 O O . GLY A 1 72 ? -22.641 -0.106 19.586 1.00 62.16 72 GLY A O 1
ATOM 593 N N . ASN A 1 73 ? -24.516 0.649 18.620 1.00 58.34 73 ASN A N 1
ATOM 594 C CA . ASN A 1 73 ? -24.638 -0.480 17.688 1.00 58.34 73 ASN A CA 1
ATOM 595 C C . ASN A 1 73 ? -23.518 -0.357 16.639 1.00 58.34 73 ASN A C 1
ATOM 597 O O . ASN A 1 73 ? -23.493 0.626 15.902 1.00 58.34 73 ASN A O 1
ATOM 601 N N . GLY A 1 74 ? -22.591 -1.321 16.596 1.00 57.72 74 GLY A N 1
ATOM 602 C CA . GLY A 1 74 ? -21.432 -1.300 15.693 1.00 57.72 74 GLY A CA 1
ATOM 603 C C . GLY A 1 74 ? -21.780 -1.108 14.207 1.00 57.72 74 GLY A C 1
ATOM 604 O O . GLY A 1 74 ? -22.916 -1.324 13.788 1.00 57.72 74 GLY A O 1
ATOM 605 N N . TYR A 1 75 ? -20.784 -0.720 13.403 1.00 63.62 75 TYR A N 1
ATOM 606 C CA . TYR A 1 75 ? -20.937 -0.313 11.992 1.00 63.62 75 TYR A CA 1
ATOM 607 C C . TYR A 1 75 ? -21.637 -1.349 11.121 1.00 63.62 75 TYR A C 1
ATOM 609 O O . TYR A 1 75 ? -22.536 -1.024 10.346 1.00 63.62 75 TYR A O 1
ATOM 617 N N . ILE A 1 76 ? -21.220 -2.605 11.259 1.00 64.88 76 ILE A N 1
ATOM 618 C CA . ILE A 1 76 ? -21.859 -3.745 10.619 1.00 64.88 76 ILE A CA 1
ATOM 619 C C . ILE A 1 76 ? -22.490 -4.580 11.727 1.00 64.88 76 ILE A C 1
ATOM 621 O O . ILE A 1 76 ? -21.793 -5.246 12.494 1.00 64.88 76 ILE A O 1
ATOM 625 N N . SER A 1 77 ? -23.819 -4.555 11.807 1.00 62.19 77 SER A N 1
ATOM 626 C CA . SER A 1 77 ? -24.604 -5.257 12.833 1.00 62.19 77 SER A CA 1
ATOM 627 C C . SER A 1 77 ? -24.415 -6.780 12.829 1.00 62.19 77 SER A C 1
ATOM 629 O O . SER A 1 77 ? -24.684 -7.431 13.836 1.00 62.19 77 SER A O 1
ATOM 631 N N . TYR A 1 78 ? -23.942 -7.347 11.716 1.00 59.81 78 TYR A N 1
ATOM 632 C CA . TYR A 1 78 ? -23.818 -8.792 11.509 1.00 59.81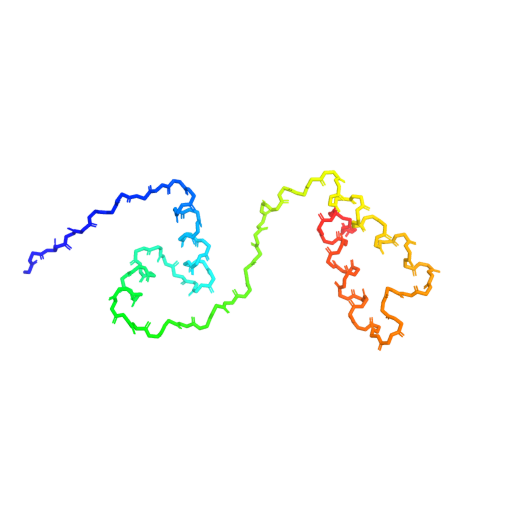 78 TYR A CA 1
ATOM 633 C C . TYR A 1 78 ? -22.378 -9.328 11.566 1.00 59.81 78 TYR A C 1
ATOM 635 O O . TYR A 1 78 ? -22.206 -10.544 11.592 1.00 59.81 78 TYR A O 1
ATOM 643 N N . ASP A 1 79 ? -21.351 -8.469 11.609 1.00 69.94 79 ASP A N 1
ATOM 644 C CA . ASP A 1 79 ? -19.949 -8.907 11.683 1.00 69.94 79 ASP A CA 1
ATOM 645 C C . ASP A 1 79 ? -19.177 -8.131 12.751 1.00 69.94 79 ASP A C 1
ATOM 647 O O . ASP A 1 79 ? -18.547 -7.096 12.519 1.00 69.94 79 ASP A O 1
ATOM 651 N N . ARG A 1 80 ? -19.217 -8.691 13.959 1.00 73.06 80 ARG A N 1
ATOM 652 C CA . ARG A 1 80 ? -18.479 -8.179 15.110 1.00 73.06 80 ARG A CA 1
ATOM 653 C C . ARG A 1 80 ? -16.962 -8.229 14.901 1.00 73.06 80 ARG A C 1
ATOM 655 O O . ARG A 1 80 ? -16.271 -7.311 15.325 1.00 73.06 80 ARG A O 1
ATOM 662 N N . GLY A 1 81 ? -16.452 -9.257 14.220 1.00 76.75 81 GLY A N 1
ATOM 663 C CA . GLY A 1 81 ? -15.016 -9.413 13.987 1.00 76.75 81 GLY A CA 1
ATOM 664 C C . GLY A 1 81 ? -14.473 -8.379 13.004 1.00 76.75 81 GLY A C 1
ATOM 665 O O . GLY A 1 81 ? -13.333 -7.940 13.132 1.00 76.75 81 GLY A O 1
ATOM 666 N N . PHE A 1 82 ? -15.280 -7.962 12.027 1.00 77.94 82 PHE A N 1
ATOM 667 C CA . PHE A 1 82 ? -14.949 -6.832 11.164 1.00 77.94 82 PHE A CA 1
ATOM 668 C C . PHE A 1 82 ? -14.873 -5.521 11.949 1.00 77.94 82 PHE A C 1
ATOM 670 O O . PHE A 1 82 ? -13.886 -4.803 11.801 1.00 77.94 82 PHE A O 1
ATOM 677 N N . ASN A 1 83 ? -15.859 -5.242 12.809 1.00 77.31 83 ASN A N 1
ATOM 678 C CA . ASN A 1 83 ? -15.863 -4.028 13.632 1.00 77.31 83 ASN A CA 1
ATOM 679 C C . ASN A 1 83 ? -14.607 -3.956 14.522 1.00 77.31 83 ASN A C 1
ATOM 681 O O . ASN A 1 83 ? -13.930 -2.935 14.535 1.00 77.31 83 ASN A O 1
ATOM 685 N N . GLU A 1 84 ? -14.223 -5.064 15.164 1.00 80.44 84 GLU A N 1
ATOM 686 C CA . GLU A 1 84 ? -13.015 -5.137 16.002 1.00 80.44 84 GLU A CA 1
ATOM 687 C C . GLU A 1 84 ? -11.722 -4.868 15.206 1.00 80.44 84 GLU A C 1
ATOM 689 O O . GLU A 1 84 ? -10.843 -4.144 15.674 1.00 80.44 84 GLU A O 1
ATOM 694 N N . ARG A 1 85 ? -11.603 -5.394 13.976 1.00 82.50 85 ARG A N 1
ATOM 695 C CA . ARG A 1 85 ? -10.445 -5.112 13.104 1.00 82.50 85 ARG A CA 1
ATOM 696 C C . ARG A 1 85 ? -10.406 -3.658 12.641 1.00 82.50 85 ARG A C 1
ATOM 698 O O . ARG A 1 85 ? -9.324 -3.084 12.546 1.00 82.50 85 ARG A O 1
ATOM 705 N N . LEU A 1 86 ? -11.567 -3.078 12.339 1.00 81.44 86 LEU A N 1
ATOM 706 C CA . LEU A 1 86 ? -11.681 -1.685 11.916 1.00 81.44 86 LEU A CA 1
ATOM 707 C C . LEU A 1 86 ? -11.296 -0.729 13.054 1.00 81.44 86 LEU A C 1
ATOM 709 O O . LEU A 1 86 ? -10.567 0.231 12.824 1.00 81.44 86 LEU A O 1
ATOM 713 N N . GLU A 1 87 ? -11.710 -1.034 14.284 1.00 81.31 87 GLU A N 1
ATOM 714 C CA . GLU A 1 87 ? -11.301 -0.293 15.480 1.00 81.31 87 GLU A CA 1
ATOM 715 C C . GLU A 1 87 ? -9.788 -0.377 15.717 1.00 81.31 87 GLU A C 1
ATOM 717 O O . GLU A 1 87 ? -9.140 0.647 15.911 1.00 81.31 87 GLU A O 1
ATOM 722 N N . GLN A 1 88 ? -9.201 -1.578 15.656 1.00 81.62 88 GLN A N 1
ATOM 723 C CA . GLN A 1 88 ? -7.751 -1.758 15.821 1.00 81.62 88 GLN A CA 1
ATOM 724 C C . GLN A 1 88 ? -6.947 -0.999 14.762 1.00 81.62 88 GLN A C 1
ATOM 726 O O . GLN A 1 88 ? -5.889 -0.445 15.060 1.00 81.62 88 GLN A O 1
ATOM 731 N N . LEU A 1 89 ? -7.452 -0.957 13.528 1.00 81.56 89 LEU A N 1
ATOM 732 C CA . LEU A 1 89 ? -6.852 -0.174 12.458 1.00 81.56 89 LEU A CA 1
ATOM 733 C C . LEU A 1 89 ? -6.919 1.328 12.767 1.00 81.56 89 LEU A C 1
ATOM 735 O O . LEU A 1 89 ? -5.916 2.016 12.596 1.00 81.56 89 LEU A O 1
ATOM 739 N N . ALA A 1 90 ? -8.062 1.825 13.245 1.00 81.88 90 ALA A N 1
ATOM 740 C CA . ALA A 1 90 ? -8.235 3.234 13.588 1.00 81.88 90 ALA A CA 1
ATOM 741 C C . ALA A 1 90 ? -7.315 3.681 14.735 1.00 81.88 90 ALA A C 1
ATOM 743 O O . ALA A 1 90 ? -6.656 4.709 14.599 1.00 81.88 90 ALA A O 1
ATOM 744 N N . ILE A 1 91 ? -7.192 2.880 15.801 1.00 82.69 91 ILE A N 1
ATOM 745 C CA . ILE A 1 91 ? -6.267 3.137 16.923 1.00 82.69 91 ILE A CA 1
ATOM 746 C C . ILE A 1 91 ? -4.825 3.249 16.415 1.00 82.69 91 ILE A C 1
ATOM 748 O O . ILE A 1 91 ? -4.135 4.232 16.685 1.00 82.69 91 ILE A O 1
ATOM 752 N N . ARG A 1 92 ? -4.388 2.267 15.618 1.00 80.69 92 ARG A N 1
ATOM 753 C CA . ARG A 1 92 ? -3.025 2.226 15.079 1.00 80.69 92 ARG A CA 1
ATOM 754 C C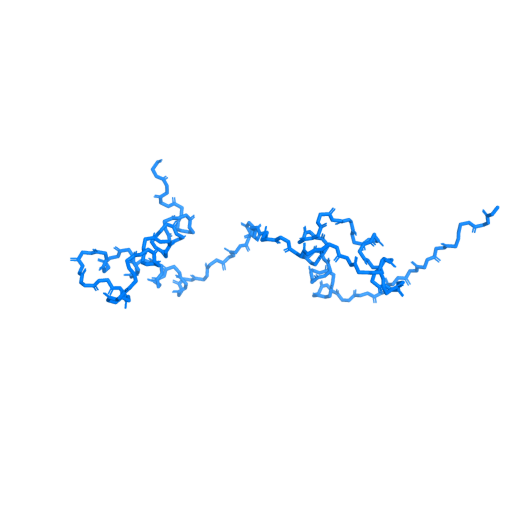 . ARG A 1 92 ? -2.726 3.412 14.162 1.00 80.69 92 ARG A C 1
ATOM 756 O O . ARG A 1 92 ? -1.630 3.958 14.209 1.00 80.69 92 ARG A O 1
ATOM 763 N N . LEU A 1 93 ? -3.679 3.797 13.314 1.00 79.38 93 LEU A N 1
ATOM 764 C CA . LEU A 1 93 ? -3.511 4.886 12.349 1.00 79.38 93 LEU A CA 1
ATOM 765 C C . LEU A 1 93 ? -3.571 6.279 12.993 1.00 79.38 93 LEU A C 1
ATOM 767 O O . LEU A 1 93 ? -2.905 7.193 12.512 1.00 79.38 93 LEU A O 1
ATOM 771 N N . LEU A 1 94 ? -4.332 6.449 14.077 1.00 78.88 94 LEU A N 1
ATOM 772 C CA . LEU A 1 94 ? -4.356 7.692 14.856 1.00 78.88 94 LEU A CA 1
ATOM 773 C C . LEU A 1 94 ? -3.167 7.819 15.821 1.00 78.88 94 LEU A C 1
ATOM 775 O O . LEU A 1 94 ? -2.916 8.914 16.321 1.00 78.88 94 LEU A O 1
ATOM 779 N N . GLY A 1 95 ? 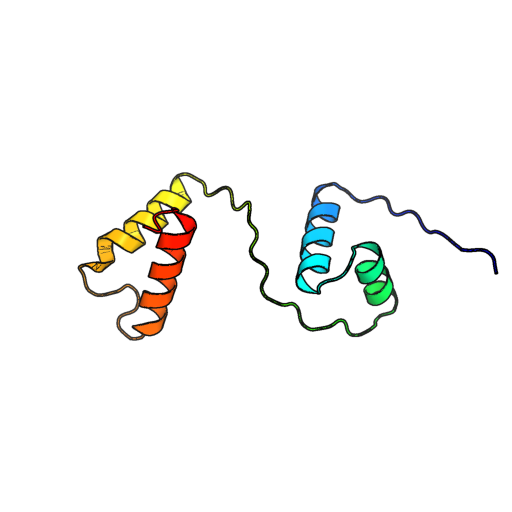-2.416 6.735 16.046 1.00 69.00 95 GLY A N 1
ATOM 780 C CA . GLY A 1 95 ? -1.301 6.707 16.991 1.00 69.00 95 GLY A CA 1
ATOM 781 C C . GLY A 1 95 ? -1.752 6.722 18.453 1.00 69.00 95 GLY A C 1
ATOM 782 O O . GLY A 1 95 ? -0.980 7.124 19.316 1.00 69.00 95 GLY A O 1
ATOM 783 N N . GLU A 1 96 ? -2.986 6.293 18.733 1.00 58.16 96 GLU A N 1
ATOM 784 C CA . GLU A 1 96 ? -3.541 6.150 20.088 1.00 58.16 96 GLU A CA 1
ATOM 785 C C . GLU A 1 96 ? -3.227 4.761 20.683 1.00 58.16 96 GLU A C 1
ATOM 787 O O . GLU A 1 96 ? -4.043 4.174 21.391 1.00 58.16 96 GLU A O 1
ATOM 792 N N . GLU A 1 97 ? -2.062 4.188 20.363 1.00 50.47 97 GLU A N 1
ATOM 793 C CA . GLU A 1 97 ? -1.546 3.035 21.110 1.00 50.47 97 GLU A CA 1
ATOM 794 C C . GLU A 1 97 ? -1.006 3.563 22.460 1.00 50.47 97 GLU A C 1
ATOM 796 O O . GLU A 1 97 ? -0.070 4.364 22.465 1.00 50.47 97 GLU A O 1
ATOM 801 N N . GLU A 1 98 ? -1.643 3.184 23.583 1.00 44.56 98 GLU A N 1
ATOM 802 C CA . GLU A 1 98 ? -1.159 3.447 24.961 1.00 44.56 98 GLU A CA 1
ATOM 803 C C . GLU A 1 98 ? 0.248 2.884 25.221 1.00 44.56 98 GLU A C 1
ATOM 805 O O . GLU A 1 98 ? 0.528 1.735 24.797 1.00 44.56 98 GLU A O 1
#

Secondary structure (DSSP, 8-state):
-----------HHHHHHHHHHHHTTT--HHHHHHHHHTT--PPPPPP---TT----HHHHHHHHHHHHGGGSS-SSTT-HHHHHHHHHHHHHHHT---